Protein AF-A0A392V8W2-F1 (afdb_monomer)

Secondary structure (DSSP, 8-state):
--HHHHHHHHHTHHHHHHHTGGGSPPGGGS--GGGSS--TTS-HHHHHHHHHHHHHHHTT--GGG-

Radius of gyration: 22.55 Å; Cα contacts (8 Å, |Δi|>4): 16; chains: 1; bounding box: 44×28×52 Å

Organism: NCBI:txid97028

Nearest PDB structures (foldseek):
  7t63-assembly1_A  TM=8.309E-01  e=1.095E-05  Thunbergia laurifolia
  7t63-assembly1_B  TM=8.441E-01  e=1.791E-05  Thunbergia laurifolia
  4v0j-assembly3_A  TM=8.313E-01  e=9.003E-05  Ricinus communis
  1oq9-assembly1_A-2  TM=8.211E-01  e=6.799E-05  Ricinus communis
  2uw1-assembly1_B  TM=8.409E-01  e=1.694E-04  Hedera helix

Foldseek 3Di:
DDPVVVVVVVVCPVVCVVPPVVVDDPPVPDDDPCVVAQNPVDPPVSSVVRVVVVCVVCVPPDPVVD

pLDDT: mean 96.69, std 2.73, range [79.25, 98.62]

Sequence (66 aa):
MSPEKREIFKSLESWVSQNVLPLAKPVEECWQPRDLLPNSSLSTDEFIDQVKALRDRTAELPDDYL

Structure (mmCIF, N/CA/C/O backbone):
data_AF-A0A392V8W2-F1
#
_entry.id   AF-A0A392V8W2-F1
#
loop_
_atom_site.group_PDB
_atom_site.id
_atom_site.type_symbol
_atom_site.label_atom_id
_atom_site.label_alt_id
_atom_site.label_comp_id
_atom_site.label_asym_id
_atom_site.label_entity_id
_atom_site.label_seq_id
_atom_site.pdbx_PDB_ins_code
_atom_site.Cartn_x
_atom_site.Cartn_y
_atom_site.Cartn_z
_atom_site.occupancy
_atom_site.B_iso_or_equiv
_atom_site.auth_seq_id
_atom_site.auth_comp_id
_atom_site.auth_asym_id
_atom_site.auth_atom_id
_atom_site.pdbx_PDB_model_nu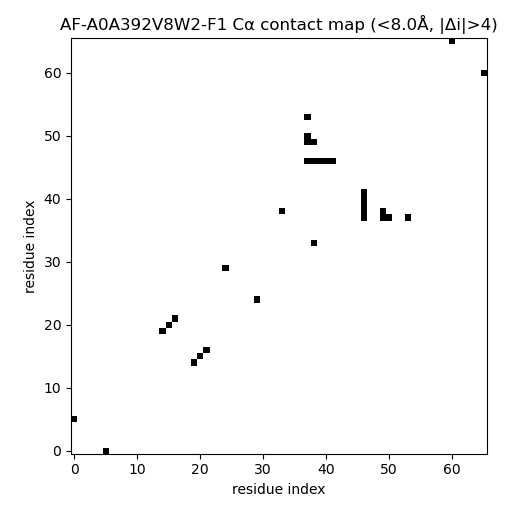m
ATOM 1 N N . MET A 1 1 ? -15.823 20.790 17.809 1.00 79.25 1 MET A N 1
ATOM 2 C CA . MET A 1 1 ? -16.765 19.688 18.117 1.00 79.25 1 MET A CA 1
ATOM 3 C C . MET A 1 1 ? -17.324 19.908 19.513 1.00 79.25 1 MET A C 1
ATOM 5 O O . MET A 1 1 ? -16.539 20.231 20.401 1.00 79.25 1 MET A O 1
ATOM 9 N N . SER A 1 2 ? -18.644 19.820 19.690 1.00 93.94 2 SER A N 1
ATOM 10 C CA . SER A 1 2 ? -19.270 20.072 20.992 1.00 93.94 2 SER A CA 1
ATOM 11 C C . SER A 1 2 ? -18.924 18.960 22.002 1.00 93.94 2 SER A C 1
ATOM 13 O O . SER A 1 2 ? -18.553 17.857 21.580 1.00 93.94 2 SER A O 1
ATOM 15 N N . PRO A 1 3 ? -18.976 19.230 23.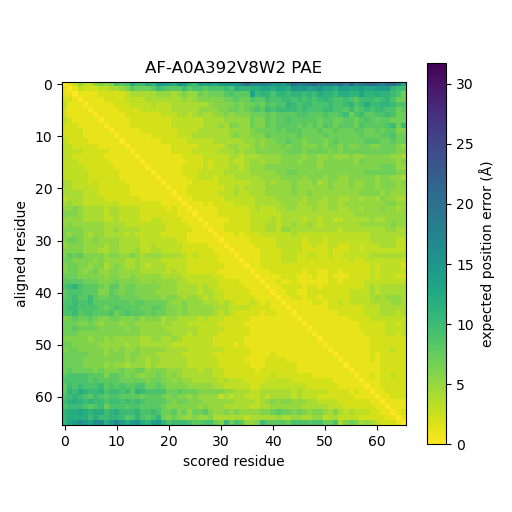319 1.00 94.00 3 PRO A N 1
ATOM 16 C CA . PRO A 1 3 ? -18.736 18.219 24.349 1.00 94.00 3 PRO A CA 1
ATOM 17 C C . PRO A 1 3 ? -19.620 16.975 24.188 1.00 94.00 3 PRO A C 1
ATOM 19 O O . PRO A 1 3 ? -19.110 15.863 24.262 1.00 94.00 3 PRO A O 1
ATOM 22 N N . GLU A 1 4 ? -20.896 17.154 23.847 1.00 95.12 4 GLU A N 1
ATOM 23 C CA . GLU A 1 4 ? -21.868 16.065 23.691 1.00 95.12 4 GLU A CA 1
ATOM 24 C C . GLU A 1 4 ? -21.463 15.116 22.559 1.00 95.12 4 GLU A C 1
ATOM 26 O O . GLU A 1 4 ? -21.505 13.898 22.710 1.00 95.12 4 GLU A O 1
ATOM 31 N N . LYS A 1 5 ? -20.984 15.663 21.435 1.00 95.25 5 LYS A N 1
ATOM 32 C CA . LYS A 1 5 ? -20.501 14.850 20.310 1.00 95.25 5 LYS A CA 1
ATOM 33 C C . LYS A 1 5 ? -19.261 14.033 20.671 1.00 95.25 5 LYS A C 1
ATOM 35 O O . LYS A 1 5 ? -19.112 12.925 20.175 1.00 95.25 5 LYS A O 1
ATOM 40 N N . ARG A 1 6 ? -18.378 14.550 21.532 1.00 96.06 6 ARG A N 1
ATOM 41 C CA . ARG A 1 6 ? -17.188 13.809 21.987 1.00 96.06 6 ARG A CA 1
ATOM 42 C C . ARG A 1 6 ? -17.548 12.623 22.872 1.00 96.06 6 ARG A C 1
ATOM 44 O O . ARG A 1 6 ? -16.941 11.570 22.716 1.00 96.06 6 ARG A O 1
ATOM 51 N N . GLU A 1 7 ? -18.531 12.779 23.753 1.00 97.00 7 GLU A N 1
ATOM 52 C CA . GLU A 1 7 ? -18.993 11.679 24.607 1.00 97.00 7 GLU A CA 1
ATOM 53 C C . GLU A 1 7 ? -19.628 10.544 23.791 1.00 97.00 7 GLU A C 1
ATOM 55 O O . GLU A 1 7 ? -19.412 9.375 24.101 1.00 97.00 7 GLU A O 1
ATOM 60 N N . ILE A 1 8 ? -20.299 10.864 22.679 1.00 95.94 8 ILE A N 1
ATOM 61 C CA . ILE A 1 8 ? -20.796 9.850 21.734 1.00 95.94 8 ILE A CA 1
ATOM 62 C C . ILE A 1 8 ? -19.642 9.042 21.120 1.00 95.94 8 ILE A C 1
ATOM 64 O O . ILE A 1 8 ? -19.723 7.824 21.041 1.00 95.94 8 ILE A O 1
ATOM 68 N N . PHE A 1 9 ? -18.544 9.676 20.698 1.00 95.56 9 PHE A N 1
ATOM 69 C CA . PHE A 1 9 ? -17.410 8.920 20.144 1.00 95.56 9 PHE A CA 1
ATOM 70 C C . PHE A 1 9 ? -16.738 8.021 21.184 1.00 95.56 9 PHE A C 1
ATOM 72 O O . PHE A 1 9 ? -16.371 6.896 20.856 1.00 95.56 9 PHE A O 1
ATOM 79 N N . LYS A 1 10 ? -16.622 8.481 22.437 1.00 96.69 10 LYS A N 1
ATOM 80 C CA . LYS A 1 10 ? -16.092 7.655 23.530 1.00 96.69 10 LYS A CA 1
ATOM 81 C C . LYS A 1 10 ? -16.960 6.425 23.784 1.00 96.69 10 LYS A C 1
ATOM 83 O O . LYS A 1 10 ? -16.430 5.335 23.961 1.00 96.69 10 LYS A O 1
ATOM 88 N N . SER A 1 11 ? -18.288 6.566 23.762 1.00 97.31 11 SER A N 1
ATOM 89 C CA . SER A 1 11 ? -19.182 5.423 23.990 1.00 97.31 11 SER A CA 1
ATOM 90 C C . SER A 1 11 ? -19.132 4.378 22.868 1.00 97.31 11 SER A C 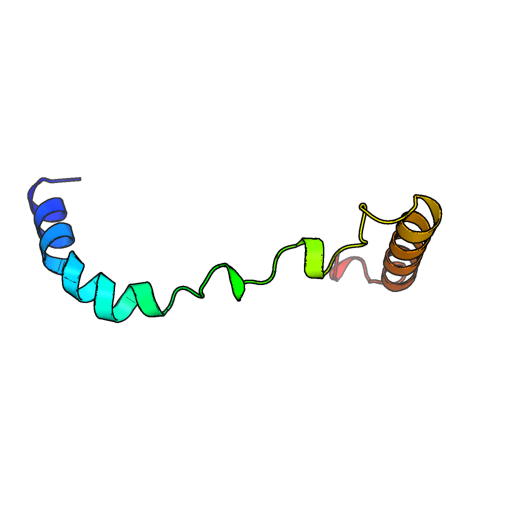1
ATOM 92 O O . SER A 1 11 ? -19.467 3.217 23.100 1.00 97.31 11 SER A O 1
ATOM 94 N N . LEU A 1 12 ? -18.675 4.757 21.670 1.00 98.00 12 LEU A N 1
ATOM 95 C CA . LEU A 1 12 ? -18.563 3.873 20.509 1.00 98.00 12 LEU A CA 1
ATOM 96 C C . LEU A 1 12 ? -17.232 3.111 20.418 1.00 98.00 12 LEU A C 1
ATOM 98 O O . LEU A 1 12 ? -17.095 2.262 19.541 1.00 98.00 12 LEU A O 1
ATOM 102 N N . GLU A 1 13 ? -16.259 3.360 21.296 1.00 97.69 13 GLU A N 1
ATOM 103 C CA . GLU A 1 13 ? -14.898 2.808 21.180 1.00 97.69 13 GLU A CA 1
ATOM 104 C C . GLU A 1 13 ? -14.863 1.269 21.103 1.00 97.69 13 GLU A C 1
ATOM 106 O O . GLU A 1 13 ? -14.216 0.691 20.223 1.00 97.69 13 GLU A O 1
ATOM 111 N N . SER A 1 14 ? -15.624 0.588 21.966 1.00 98.06 14 SER A N 1
ATOM 112 C CA . SER A 1 14 ? -15.717 -0.879 21.952 1.00 98.06 14 SER A CA 1
ATOM 113 C C . SER A 1 14 ? -16.381 -1.400 20.673 1.00 98.06 14 SER A C 1
ATOM 115 O O . SER A 1 14 ? -15.902 -2.364 20.073 1.00 98.06 14 SER A O 1
ATOM 117 N N . TRP A 1 15 ? -17.432 -0.719 20.208 1.00 97.94 15 TRP A N 1
ATOM 118 C CA . TRP A 1 15 ? -18.122 -1.079 18.972 1.00 97.94 15 TRP A CA 1
ATOM 119 C C . TRP A 1 15 ? -17.204 -0.923 17.755 1.00 97.94 15 TRP A C 1
ATOM 121 O O . TRP A 1 15 ? -17.118 -1.836 16.935 1.00 97.94 15 TRP A O 1
ATOM 131 N N . VAL A 1 16 ? -16.460 0.185 17.668 1.00 98.12 16 VAL A N 1
ATOM 132 C CA . VAL A 1 16 ? -15.460 0.427 16.615 1.00 98.12 16 VAL A CA 1
ATOM 133 C C . VAL A 1 16 ? -14.387 -0.658 16.639 1.00 98.12 16 VAL A C 1
ATOM 135 O O . VAL A 1 16 ? -14.056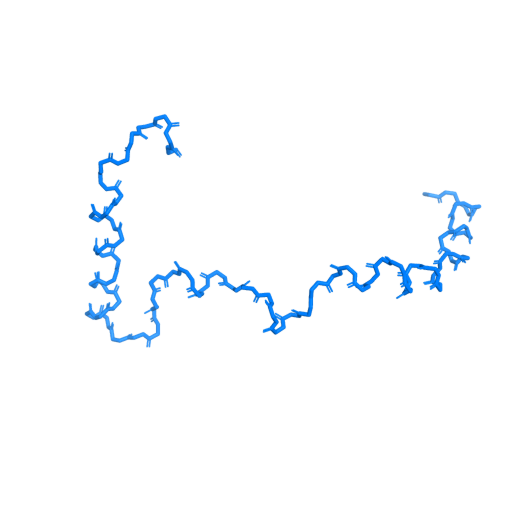 -1.213 15.593 1.00 98.12 16 VAL A O 1
ATOM 138 N N . SER A 1 17 ? -13.893 -1.018 17.823 1.00 97.81 17 SER A N 1
ATOM 139 C CA . SER A 1 17 ? -12.859 -2.046 17.970 1.00 97.81 17 SER A CA 1
ATOM 140 C C . SER A 1 17 ? -13.301 -3.420 17.458 1.00 97.81 17 SER A C 1
ATOM 142 O O . SER A 1 17 ? -12.486 -4.162 16.922 1.00 97.81 17 SER A O 1
ATOM 144 N N . GLN A 1 18 ? -14.586 -3.754 17.591 1.00 98.06 18 GLN A N 1
ATOM 145 C CA . GLN A 1 18 ? -15.133 -5.054 17.191 1.00 98.06 18 GLN A CA 1
ATOM 146 C C . GLN A 1 18 ? -15.658 -5.095 15.753 1.00 98.06 18 GLN A C 1
ATOM 148 O O . GLN A 1 18 ? -15.672 -6.161 15.148 1.00 98.06 18 GLN A O 1
ATOM 153 N N . ASN A 1 19 ? -16.117 -3.96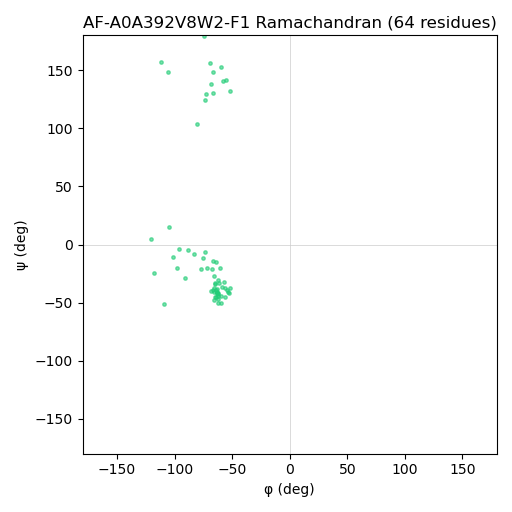4 15.211 1.00 98.06 19 ASN A N 1
ATOM 154 C CA . ASN A 1 19 ? -16.861 -3.942 13.946 1.00 98.06 19 ASN A CA 1
ATOM 155 C C . ASN A 1 19 ? -16.158 -3.154 12.839 1.00 98.06 19 ASN A C 1
ATOM 157 O O . ASN A 1 19 ? -16.413 -3.397 11.664 1.00 98.06 19 ASN A O 1
ATOM 161 N N . VAL A 1 20 ? -15.293 -2.203 13.198 1.00 97.69 20 VAL A N 1
ATOM 162 C CA . VAL A 1 20 ? -14.634 -1.308 12.239 1.00 97.69 20 VAL A CA 1
ATOM 163 C C . VAL A 1 20 ? -13.153 -1.638 12.115 1.00 97.69 20 VAL A C 1
ATOM 165 O O . VAL A 1 20 ? -12.680 -1.842 11.002 1.00 97.69 20 VAL A O 1
ATOM 168 N N . LEU A 1 21 ? -12.418 -1.739 13.231 1.00 97.12 21 LEU A N 1
ATOM 169 C CA . LEU A 1 21 ? -10.982 -2.049 13.192 1.00 97.12 21 LEU A CA 1
ATOM 170 C C . LEU A 1 21 ? -10.652 -3.361 12.457 1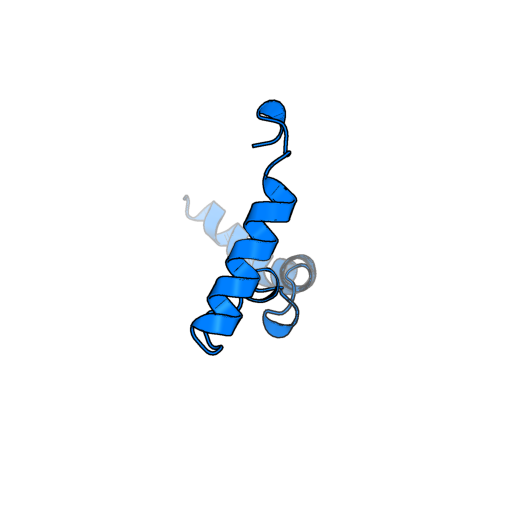.00 97.12 21 LEU A C 1
ATOM 172 O O . LEU A 1 21 ? -9.677 -3.354 11.712 1.00 97.12 21 LEU A O 1
ATOM 176 N N . PRO A 1 22 ? -11.450 -4.445 12.553 1.00 97.19 22 PRO A N 1
ATOM 177 C CA . PRO A 1 22 ? -11.164 -5.678 11.81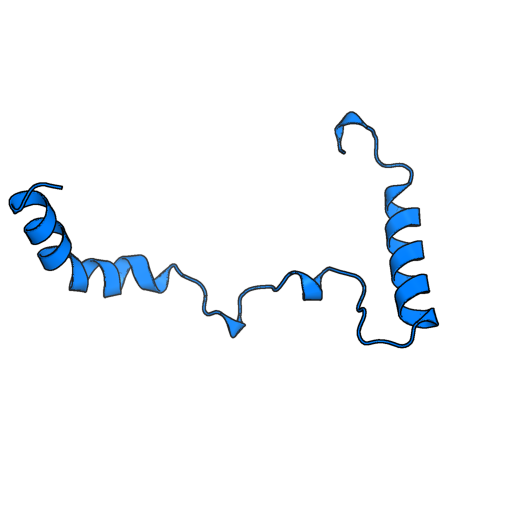6 1.00 97.19 22 PRO A CA 1
ATOM 178 C C . PRO A 1 22 ? -11.280 -5.559 10.290 1.00 97.19 22 PRO A C 1
ATOM 180 O O . PRO A 1 22 ? -10.827 -6.450 9.580 1.00 97.19 22 PRO A O 1
ATOM 183 N N . LEU A 1 23 ? -11.889 -4.486 9.770 1.00 97.38 23 LEU A N 1
ATOM 184 C CA . LEU A 1 23 ? -11.941 -4.221 8.328 1.00 97.38 23 LEU A CA 1
ATOM 185 C C . LEU A 1 23 ? -10.610 -3.669 7.800 1.00 97.38 23 LEU A C 1
ATOM 187 O O . LEU A 1 23 ? -10.354 -3.734 6.597 1.00 97.38 23 LEU A O 1
ATOM 191 N N . ALA A 1 24 ? -9.772 -3.105 8.675 1.00 97.38 24 ALA A N 1
ATOM 192 C CA . ALA A 1 24 ? -8.441 -2.662 8.303 1.00 97.38 24 ALA A CA 1
ATOM 193 C C . ALA A 1 24 ? -7.535 -3.882 8.119 1.00 97.38 24 ALA A C 1
ATOM 195 O O . ALA A 1 24 ? -7.374 -4.707 9.019 1.00 97.38 24 ALA A O 1
ATOM 196 N N . LYS A 1 25 ? -6.925 -3.983 6.939 1.00 97.31 25 LYS A N 1
ATOM 197 C CA . LYS A 1 25 ? -5.992 -5.062 6.635 1.00 97.31 25 LYS A CA 1
ATOM 198 C C . LYS A 1 25 ? -4.710 -4.906 7.473 1.00 97.31 25 LYS A C 1
ATOM 200 O O . LYS A 1 25 ? -4.220 -3.778 7.595 1.00 97.31 25 LYS A O 1
ATOM 205 N N . PRO A 1 26 ? -4.146 -5.995 8.030 1.00 97.19 26 PRO A N 1
ATOM 206 C CA . PRO A 1 26 ? -2.845 -5.943 8.688 1.00 97.19 26 PRO A CA 1
ATOM 207 C C . PRO A 1 26 ? -1.773 -5.384 7.748 1.00 97.19 26 PRO A C 1
ATOM 209 O O . PRO A 1 26 ? -1.759 -5.711 6.561 1.00 97.19 26 PRO A O 1
ATOM 212 N N . VAL A 1 27 ? -0.859 -4.568 8.284 1.00 96.56 27 VAL A N 1
ATOM 213 C CA . VAL A 1 27 ? 0.194 -3.900 7.492 1.00 96.56 27 VAL A CA 1
ATO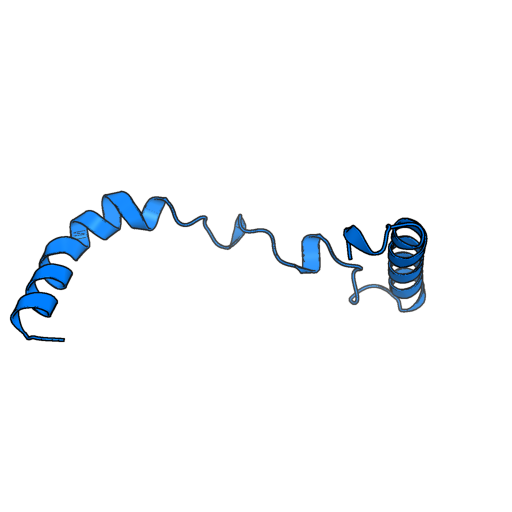M 214 C C . VAL A 1 27 ? 1.004 -4.904 6.676 1.00 96.56 27 VAL A C 1
ATOM 216 O O . VAL A 1 27 ? 1.263 -4.658 5.501 1.00 96.56 27 VAL A O 1
ATOM 219 N N . GLU A 1 28 ? 1.296 -6.069 7.251 1.00 96.19 28 GLU A N 1
ATOM 220 C CA . GLU A 1 28 ? 2.162 -7.067 6.608 1.00 96.19 28 GLU A CA 1
ATOM 221 C C . GLU A 1 28 ? 1.469 -7.821 5.475 1.00 96.19 28 GLU A C 1
ATOM 223 O O . GLU A 1 28 ? 2.114 -8.503 4.683 1.00 96.19 28 GLU A O 1
ATOM 228 N N . GLU A 1 29 ? 0.150 -7.674 5.375 1.00 96.31 29 GLU A N 1
ATOM 229 C CA . GLU A 1 29 ? -0.629 -8.178 4.257 1.00 96.31 29 GLU A CA 1
ATOM 230 C C . GLU A 1 29 ? -0.984 -7.068 3.252 1.00 96.31 29 GLU A C 1
ATOM 232 O O . GLU A 1 29 ? -1.502 -7.359 2.169 1.00 96.31 29 GLU A O 1
ATOM 237 N N . CYS A 1 30 ? -0.760 -5.794 3.580 1.00 97.75 30 CYS A N 1
ATOM 238 C CA . CYS A 1 30 ? -0.953 -4.688 2.649 1.00 97.75 30 CYS A CA 1
ATOM 239 C C . CYS A 1 30 ? 0.160 -4.689 1.603 1.00 97.75 30 CYS A C 1
ATOM 241 O O . CYS A 1 30 ? 1.343 -4.685 1.942 1.00 97.75 30 CYS A O 1
ATOM 243 N N . TRP A 1 31 ? -0.234 -4.625 0.330 1.00 97.44 31 TRP A N 1
ATOM 244 C CA . TRP A 1 31 ? 0.718 -4.366 -0.742 1.00 97.44 31 TRP A CA 1
ATOM 245 C C . TRP A 1 31 ? 1.416 -3.031 -0.480 1.00 97.44 31 TRP A C 1
ATOM 247 O O . TRP A 1 31 ? 0.800 -2.059 -0.033 1.00 97.44 31 TRP A O 1
ATOM 257 N N . GLN A 1 32 ? 2.709 -2.993 -0.760 1.00 96.50 32 GLN A N 1
ATOM 258 C CA . GLN A 1 32 ? 3.513 -1.787 -0.735 1.00 96.50 32 GLN A CA 1
ATOM 259 C C . GLN A 1 32 ? 3.810 -1.369 -2.176 1.00 96.50 32 GLN A C 1
ATOM 261 O O . GLN A 1 32 ? 3.968 -2.228 -3.041 1.00 96.50 32 GLN A O 1
ATOM 266 N N . PRO A 1 33 ? 3.948 -0.068 -2.480 1.00 97.12 33 PRO A N 1
ATOM 267 C CA . PRO A 1 33 ? 4.223 0.384 -3.846 1.00 97.12 33 PRO A CA 1
ATOM 268 C C . PRO A 1 33 ? 5.427 -0.310 -4.495 1.00 97.12 33 PRO A C 1
ATOM 270 O O . PRO A 1 33 ? 5.392 -0.658 -5.671 1.00 97.12 33 PRO A O 1
ATOM 273 N N . ARG A 1 34 ? 6.472 -0.584 -3.704 1.00 94.88 34 ARG A N 1
ATOM 274 C CA . ARG A 1 34 ? 7.676 -1.294 -4.155 1.00 94.88 34 ARG A CA 1
ATOM 275 C C . ARG A 1 34 ? 7.416 -2.715 -4.668 1.00 94.88 34 ARG A C 1
ATOM 277 O O . ARG A 1 34 ? 8.252 -3.232 -5.392 1.00 94.88 34 ARG A O 1
ATOM 284 N N . ASP A 1 35 ? 6.293 -3.334 -4.303 1.00 95.56 35 ASP A N 1
ATOM 285 C CA . ASP A 1 35 ? 5.937 -4.683 -4.755 1.00 95.56 35 ASP A CA 1
ATOM 286 C C . ASP A 1 35 ? 5.526 -4.694 -6.240 1.00 95.56 35 ASP A C 1
ATOM 288 O O . ASP A 1 35 ? 5.563 -5.741 -6.881 1.00 95.56 35 ASP A O 1
ATOM 292 N N . LEU A 1 36 ? 5.150 -3.533 -6.795 1.00 96.88 36 LEU A N 1
ATOM 293 C CA . LEU A 1 36 ? 4.672 -3.366 -8.175 1.00 96.88 36 LEU A CA 1
ATOM 294 C C . LEU A 1 36 ? 5.533 -2.403 -9.010 1.00 96.88 36 LEU A C 1
ATOM 296 O O . LEU A 1 36 ? 5.186 -2.096 -10.151 1.00 96.88 36 LEU A O 1
ATOM 300 N N . LEU A 1 37 ? 6.645 -1.915 -8.458 1.00 97.62 37 LEU A N 1
ATOM 301 C CA . LEU A 1 37 ? 7.562 -0.993 -9.128 1.00 97.62 37 LEU A CA 1
ATOM 302 C C . LEU A 1 37 ? 8.907 -1.669 -9.435 1.00 97.62 37 LEU A C 1
ATOM 304 O O . LEU A 1 37 ? 9.278 -2.624 -8.752 1.00 97.62 37 LEU A O 1
ATOM 308 N N . PRO A 1 38 ? 9.665 -1.167 -10.430 1.00 98.12 38 PRO A N 1
ATOM 309 C CA . PRO A 1 38 ? 11.040 -1.598 -10.659 1.00 98.12 38 PRO A CA 1
ATOM 310 C C . PRO A 1 38 ? 11.883 -1.509 -9.382 1.00 98.12 38 PRO A C 1
ATOM 312 O O . PRO A 1 38 ? 11.871 -0.487 -8.689 1.00 98.12 38 PRO A O 1
ATOM 315 N N . ASN A 1 39 ? 12.620 -2.576 -9.070 1.00 97.69 39 ASN A N 1
ATOM 316 C CA . ASN A 1 39 ? 13.355 -2.661 -7.813 1.00 97.69 39 ASN A CA 1
ATOM 317 C C . ASN A 1 39 ? 14.684 -1.890 -7.885 1.00 97.69 39 ASN A C 1
ATOM 319 O O . ASN A 1 39 ? 15.667 -2.376 -8.441 1.00 97.69 39 ASN A O 1
ATOM 323 N N . SER A 1 40 ? 14.727 -0.709 -7.266 1.00 96.94 40 SER A N 1
ATOM 324 C CA . SER A 1 40 ? 15.914 0.154 -7.217 1.00 96.94 40 SER A CA 1
ATOM 325 C C . SER A 1 40 ? 17.026 -0.336 -6.287 1.00 96.94 40 SER A C 1
ATOM 327 O O . SER A 1 40 ? 18.101 0.259 -6.276 1.00 96.94 40 SER A O 1
ATOM 329 N N . SER A 1 41 ? 16.800 -1.400 -5.508 1.00 96.88 41 SER A N 1
ATOM 330 C CA . SER A 1 41 ? 17.844 -2.010 -4.678 1.00 96.88 41 SER A CA 1
ATOM 331 C C . SER A 1 41 ? 18.738 -2.991 -5.447 1.00 96.88 41 SER A C 1
ATOM 333 O O . SER A 1 41 ? 19.689 -3.511 -4.865 1.00 96.88 41 SER A O 1
ATOM 335 N N . LEU A 1 42 ? 18.392 -3.323 -6.697 1.00 97.19 42 LEU A N 1
ATOM 336 C CA . LEU A 1 42 ? 19.196 -4.178 -7.576 1.00 97.19 42 LEU A CA 1
ATOM 337 C C . LEU A 1 42 ? 20.418 -3.422 -8.114 1.00 97.19 42 LEU A C 1
ATOM 339 O O . LEU A 1 42 ? 20.614 -2.240 -7.822 1.00 97.19 42 LEU A O 1
ATOM 343 N N . SER A 1 43 ? 21.248 -4.096 -8.914 1.00 98.12 43 SER A N 1
ATOM 344 C CA . SER A 1 43 ? 22.294 -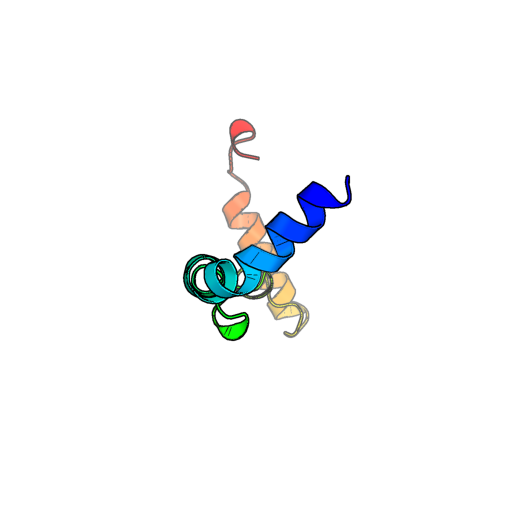3.391 -9.654 1.00 98.12 43 SER A CA 1
ATOM 345 C C . SER A 1 43 ? 21.683 -2.339 -10.589 1.00 98.12 43 SER A C 1
ATOM 347 O O . SER A 1 43 ? 20.543 -2.472 -11.042 1.00 98.12 43 SER A O 1
ATOM 349 N N . THR A 1 44 ? 22.446 -1.284 -10.889 1.00 98.00 44 THR A N 1
ATOM 350 C CA . THR A 1 44 ? 21.990 -0.204 -11.777 1.00 98.00 44 THR A CA 1
ATOM 351 C C . THR A 1 44 ? 21.486 -0.747 -13.112 1.00 98.00 44 THR A C 1
ATOM 353 O O . THR A 1 44 ? 20.439 -0.309 -13.578 1.00 98.00 44 THR A O 1
ATOM 356 N N . ASP A 1 45 ? 22.181 -1.723 -13.698 1.00 98.44 45 ASP A N 1
ATOM 357 C CA . ASP A 1 45 ? 21.805 -2.297 -14.992 1.00 98.44 45 ASP A CA 1
ATOM 358 C C . ASP A 1 45 ? 20.462 -3.040 -14.910 1.00 98.44 45 ASP A C 1
ATOM 360 O O . ASP A 1 45 ? 19.557 -2.760 -15.694 1.00 98.44 45 ASP A O 1
ATOM 364 N N . GLU A 1 46 ? 20.270 -3.895 -13.899 1.00 98.31 46 GLU A N 1
ATOM 365 C CA . GLU A 1 46 ? 19.014 -4.633 -13.694 1.00 98.31 46 GLU A CA 1
ATOM 366 C C . GLU A 1 46 ? 17.827 -3.704 -13.406 1.00 98.31 46 GLU A C 1
ATOM 368 O O . GLU A 1 46 ? 16.726 -3.912 -13.922 1.00 98.31 46 GLU A O 1
ATOM 373 N N . PHE A 1 47 ? 18.036 -2.663 -12.594 1.00 98.38 47 PHE A N 1
ATOM 374 C CA . PHE A 1 47 ? 17.008 -1.659 -12.331 1.00 98.38 47 PHE A CA 1
ATOM 375 C C . PHE A 1 47 ? 16.620 -0.919 -13.617 1.00 98.38 47 PHE A C 1
ATOM 377 O O . PHE A 1 47 ? 15.434 -0.778 -13.921 1.00 98.38 47 PHE A O 1
ATOM 384 N N . ILE A 1 48 ? 17.610 -0.475 -14.396 1.00 98.56 48 ILE A N 1
ATOM 385 C CA . ILE A 1 48 ? 17.382 0.235 -15.657 1.00 98.56 48 ILE A CA 1
ATOM 386 C C . ILE A 1 48 ? 16.664 -0.655 -16.674 1.00 98.56 48 ILE A C 1
ATOM 388 O O . ILE A 1 48 ? 15.772 -0.170 -17.371 1.00 98.56 48 ILE A O 1
ATOM 392 N N . ASP A 1 49 ? 16.981 -1.944 -16.739 1.00 98.62 49 ASP A N 1
ATOM 393 C CA . ASP A 1 49 ? 16.297 -2.879 -17.631 1.00 98.62 49 ASP A CA 1
ATOM 394 C C . ASP A 1 49 ? 14.829 -3.089 -17.232 1.00 98.62 49 ASP A C 1
ATOM 396 O O . ASP A 1 49 ? 13.949 -3.070 -18.097 1.00 98.62 49 ASP A O 1
ATOM 400 N N . GLN A 1 50 ? 14.518 -3.171 -15.933 1.00 98.56 50 GLN A N 1
ATOM 401 C CA . GLN A 1 50 ? 13.126 -3.201 -15.460 1.00 98.56 50 GLN A CA 1
ATOM 402 C C . GLN A 1 50 ? 12.370 -1.902 -15.779 1.00 98.56 50 GLN A C 1
ATOM 404 O O . GLN A 1 50 ? 11.197 -1.946 -16.156 1.00 98.56 50 GLN A O 1
ATOM 409 N N . VAL A 1 51 ? 13.030 -0.744 -15.662 1.00 98.50 51 VAL A N 1
ATOM 410 C CA . VAL A 1 51 ? 12.446 0.557 -16.027 1.00 98.50 51 VAL A CA 1
ATOM 411 C C . VAL A 1 51 ? 12.162 0.633 -17.528 1.00 98.50 51 VAL A C 1
ATOM 413 O O . VAL A 1 51 ? 11.073 1.061 -17.912 1.00 98.50 51 VAL A O 1
ATOM 416 N N . LYS A 1 52 ? 13.099 0.206 -18.383 1.00 98.56 52 LYS A N 1
ATOM 417 C CA . LYS A 1 52 ? 12.895 0.152 -19.841 1.00 98.56 52 LYS A CA 1
ATOM 418 C C . LYS A 1 52 ? 11.720 -0.754 -20.193 1.00 98.56 52 LYS A C 1
ATOM 420 O O . LYS A 1 52 ? 10.792 -0.299 -20.847 1.00 98.56 52 LYS A O 1
ATOM 425 N N . ALA A 1 53 ? 11.690 -1.973 -19.652 1.00 98.44 53 ALA A N 1
ATOM 426 C CA . ALA A 1 53 ? 10.601 -2.915 -19.892 1.00 98.44 53 ALA A CA 1
ATOM 427 C C . ALA A 1 53 ? 9.230 -2.363 -19.461 1.00 98.44 53 ALA A C 1
ATOM 429 O O . ALA A 1 53 ? 8.222 -2.617 -20.121 1.00 98.44 53 ALA A O 1
ATOM 430 N N . LEU A 1 54 ? 9.164 -1.596 -18.364 1.00 98.12 54 LEU A N 1
ATOM 431 C CA . LEU A 1 54 ? 7.938 -0.900 -17.971 1.00 98.12 54 LEU A CA 1
ATOM 432 C C . LEU A 1 54 ? 7.522 0.123 -19.031 1.00 98.12 54 LEU A C 1
ATOM 434 O O . LEU A 1 54 ? 6.378 0.078 -19.472 1.00 98.12 54 LEU A O 1
ATOM 438 N N . ARG A 1 55 ? 8.445 0.993 -19.459 1.00 98.12 55 ARG A N 1
ATOM 439 C CA . ARG A 1 55 ? 8.177 2.048 -20.447 1.00 98.12 55 ARG A CA 1
ATOM 440 C C . ARG A 1 55 ? 7.750 1.479 -21.796 1.00 98.12 55 ARG A C 1
ATOM 442 O O . ARG A 1 55 ? 6.782 1.974 -22.364 1.00 98.12 55 ARG A O 1
ATOM 449 N N . ASP A 1 56 ? 8.413 0.424 -22.256 1.00 98.31 56 ASP A N 1
ATOM 450 C CA . ASP A 1 56 ? 8.132 -0.221 -23.540 1.00 98.31 56 ASP A CA 1
ATOM 451 C C . ASP A 1 56 ? 6.720 -0.822 -23.566 1.00 98.31 56 ASP A C 1
ATOM 453 O O . ASP A 1 56 ? 5.986 -0.642 -24.533 1.00 98.31 56 ASP A O 1
ATOM 457 N N . ARG A 1 57 ? 6.281 -1.466 -22.473 1.00 96.81 57 ARG A N 1
ATOM 458 C CA . ARG A 1 57 ? 4.904 -1.990 -22.360 1.00 96.81 57 ARG A CA 1
ATOM 459 C C . ARG A 1 57 ? 3.844 -0.893 -22.349 1.00 96.81 57 ARG A C 1
ATOM 461 O O . ARG A 1 57 ? 2.703 -1.158 -22.710 1.00 96.81 57 ARG A O 1
ATOM 468 N N . THR A 1 58 ? 4.203 0.303 -21.892 1.00 96.56 58 THR A N 1
ATOM 469 C CA . THR A 1 58 ? 3.284 1.443 -21.788 1.00 96.56 58 THR A CA 1
ATOM 470 C C . THR A 1 58 ? 3.354 2.395 -22.981 1.00 96.56 58 THR A C 1
ATOM 472 O O . THR A 1 58 ? 2.577 3.340 -23.019 1.00 96.56 58 THR A O 1
ATOM 475 N N . ALA A 1 59 ? 4.266 2.174 -23.935 1.00 96.75 59 ALA A N 1
ATOM 476 C CA . ALA A 1 59 ? 4.543 3.113 -25.026 1.00 96.75 59 ALA A CA 1
ATOM 477 C C . ALA A 1 59 ? 3.337 3.360 -25.945 1.00 96.75 59 ALA A C 1
ATOM 479 O O . ALA A 1 59 ? 3.189 4.455 -26.473 1.00 96.75 59 ALA A O 1
ATOM 480 N N . GLU A 1 60 ? 2.470 2.357 -26.087 1.00 96.38 60 GLU A N 1
ATOM 481 C CA . GLU A 1 60 ? 1.286 2.390 -26.953 1.00 96.38 60 GLU A CA 1
ATOM 482 C C . GLU A 1 60 ? -0.022 2.551 -26.156 1.00 96.38 60 GLU A C 1
ATOM 484 O O . GLU A 1 60 ? -1.106 2.266 -26.671 1.00 96.38 60 GLU A O 1
ATOM 489 N N . LEU A 1 61 ? 0.050 2.948 -24.876 1.00 97.25 61 LEU A N 1
ATOM 490 C CA . LEU A 1 61 ? -1.162 3.287 -24.129 1.00 97.25 61 LEU A CA 1
ATOM 491 C C . LEU A 1 61 ? -1.785 4.553 -24.736 1.00 97.25 61 LEU A C 1
ATOM 493 O O . LEU A 1 61 ? -1.071 5.534 -24.935 1.00 97.25 61 LEU A O 1
ATOM 497 N N . PRO A 1 62 ? -3.095 4.548 -25.036 1.00 97.06 62 PRO A N 1
ATOM 498 C CA . PRO A 1 62 ? -3.753 5.713 -25.607 1.00 97.06 62 PRO A CA 1
ATOM 499 C C . PRO A 1 62 ? -3.791 6.859 -24.594 1.00 97.06 62 PRO A C 1
ATOM 501 O O . PRO A 1 62 ? -3.955 6.617 -23.398 1.00 97.06 62 PRO A O 1
ATOM 504 N N . ASP A 1 63 ? -3.732 8.098 -25.082 1.00 94.88 63 ASP A N 1
ATOM 505 C CA . ASP A 1 63 ? -3.779 9.297 -24.233 1.00 94.88 63 ASP A CA 1
ATOM 506 C C . ASP A 1 63 ? -5.041 9.348 -23.357 1.00 94.88 63 ASP A C 1
ATOM 508 O O . ASP A 1 63 ? -4.972 9.787 -22.220 1.00 94.88 63 ASP A O 1
ATOM 512 N N . ASP A 1 64 ? -6.175 8.820 -23.830 1.00 96.69 64 ASP A N 1
ATOM 513 C CA . ASP A 1 64 ? -7.419 8.753 -23.043 1.00 96.69 64 ASP A CA 1
ATOM 514 C C . ASP A 1 64 ? -7.312 7.853 -21.788 1.00 96.69 64 ASP A C 1
ATOM 516 O O . ASP A 1 64 ? -8.192 7.884 -20.926 1.00 96.69 64 ASP A O 1
ATOM 520 N N . TYR A 1 65 ? -6.272 7.016 -21.693 1.00 93.81 65 TYR A N 1
ATOM 521 C CA . TYR A 1 65 ? -5.991 6.147 -20.545 1.00 93.81 65 TYR A CA 1
ATOM 522 C C . TYR A 1 65 ? -4.942 6.739 -19.581 1.00 93.81 65 TYR A C 1
ATOM 524 O O . TYR A 1 65 ? -4.875 6.297 -18.431 1.00 93.81 65 TYR A O 1
ATOM 532 N N . LEU A 1 66 ? -4.118 7.692 -20.036 1.00 87.38 66 LEU A N 1
ATOM 533 C CA . LEU A 1 66 ? -3.007 8.295 -19.280 1.00 87.38 66 LEU A CA 1
ATOM 534 C C . LEU A 1 66 ? -3.438 9.554 -18.512 1.00 87.38 66 LEU A C 1
ATOM 536 O O . LEU A 1 66 ? -2.919 9.729 -17.384 1.00 87.38 66 LEU A O 1
#

InterPro domains:
  IPR005067 Fatty acid desaturase, type 2 [PF03405] (4-66)
  IPR005067 Fatty acid desaturase, type 2 [PTHR31155] (1-66)
  IPR009078 Ferritin-like superfamily [SSF47240] (2-66)
  IPR012348 Ribonucleotide reductase-like [G3DSA:1.10.620.20] (1-66)

Solvent-accessible surface area (backbone atoms only — not comparable to full-atom values): 4242 Å² total; per-residue (Å²): 132,59,73,71,63,52,55,54,56,62,73,39,50,68,56,39,60,71,70,48,54,75,72,56,75,56,72,92,75,50,88,53,74,70,80,81,44,66,53,77,89,52,57,72,65,62,24,51,50,44,47,48,56,53,49,64,74,51,68,79,61,55,75,96,79,109

Mean predicted aligned error: 4.29 Å